Protein AF-A0A1V5T621-F1 (afdb_monomer)

Nearest PDB structures (foldseek):
  7s7g-assembly1_A  TM=3.431E-01  e=4.012E+00  Homo sapiens
  8zrk-assembly1_R  TM=3.816E-01  e=8.036E+00  Homo sapiens
  3b96-assembly1_A-2  TM=3.394E-01  e=5.142E+00  Homo sapiens
  2uxw-assembly1_A-2  TM=3.392E-01  e=5.678E+00  Homo sapiens

Sequence (135 aa):
MDLSFFSQLAFYGGVCLGLVGSALGLSIAFQAAIGIGEKKFFSVVPLVVLPSTQGIYSLLGGILKKDAFASNPSIGALLLWVGIVCFVSAIYQGKVCVAGVRAMGEGRNTLGNAIVAAVMPETYAVFAFVCLFLL

pLDDT: mean 95.11, std 5.21, range [61.22, 98.75]

Secondary structure (DSSP, 8-state):
--HHHHHHHHHHHHHHHHHHHHHHHHHHHHHHHHHT-HHHHHHHHHHHTGGGHHHHHHHHHHHHHHHHHHH-THHHHHHHHHHHHHHHHHHHHHHHHHHHHHHHHTT---HHHHHHHHHHHHHHHHHHHHHGGG-

Structure (mmCIF, N/CA/C/O backbone):
data_AF-A0A1V5T621-F1
#
_entry.id   AF-A0A1V5T621-F1
#
loop_
_atom_site.group_PDB
_atom_site.id
_atom_site.type_symbol
_atom_site.label_atom_id
_atom_site.label_alt_id
_atom_site.label_comp_id
_atom_site.label_asym_id
_atom_site.label_entity_id
_atom_site.label_seq_id
_atom_site.pdbx_PDB_ins_code
_atom_site.Cartn_x
_atom_site.Cartn_y
_atom_site.Cartn_z
_atom_site.occupancy
_atom_site.B_iso_or_equiv
_atom_site.auth_seq_id
_atom_site.auth_comp_id
_atom_site.auth_asym_id
_atom_site.auth_atom_id
_atom_site.pdbx_PDB_model_num
ATOM 1 N N . MET A 1 1 ? 4.264 5.457 -33.086 1.00 61.22 1 MET A N 1
ATOM 2 C CA . MET A 1 1 ? 4.317 5.637 -31.621 1.00 61.22 1 MET A CA 1
ATOM 3 C C . MET A 1 1 ? 5.476 4.787 -31.144 1.00 61.22 1 MET A C 1
ATOM 5 O O . MET A 1 1 ? 5.457 3.589 -31.404 1.00 61.22 1 MET A O 1
ATOM 9 N N . ASP A 1 2 ? 6.513 5.407 -30.592 1.00 76.06 2 ASP A N 1
ATOM 10 C CA . ASP A 1 2 ? 7.799 4.740 -30.369 1.00 76.06 2 ASP A CA 1
ATOM 11 C C . ASP A 1 2 ? 7.767 3.854 -29.123 1.00 76.06 2 ASP A C 1
ATOM 13 O O . ASP A 1 2 ? 7.149 4.197 -28.115 1.00 76.06 2 ASP A O 1
ATOM 17 N N . LEU A 1 3 ? 8.471 2.722 -29.165 1.00 76.38 3 LEU A N 1
ATOM 18 C CA . LEU A 1 3 ? 8.552 1.763 -28.054 1.00 76.38 3 LEU A CA 1
ATOM 19 C C . LEU A 1 3 ? 9.067 2.409 -26.748 1.00 76.38 3 LEU A C 1
ATOM 21 O O . LEU A 1 3 ? 8.681 2.002 -25.655 1.00 76.38 3 LEU A O 1
ATOM 25 N N . SER A 1 4 ? 9.878 3.464 -26.875 1.00 84.12 4 SER A N 1
ATOM 26 C CA . SER A 1 4 ? 10.383 4.291 -25.770 1.00 84.12 4 SER A CA 1
ATOM 27 C C . SER A 1 4 ? 9.273 5.031 -25.008 1.00 84.12 4 SER A C 1
ATOM 29 O O . SER A 1 4 ? 9.314 5.148 -23.786 1.00 84.12 4 SER A O 1
ATOM 31 N N . PHE A 1 5 ? 8.227 5.486 -25.703 1.00 89.81 5 PHE A N 1
ATOM 32 C CA . PHE A 1 5 ? 7.098 6.150 -25.049 1.00 89.81 5 PHE A CA 1
ATOM 33 C C . PHE A 1 5 ? 6.315 5.170 -24.162 1.00 89.81 5 PHE A C 1
ATOM 35 O O . PHE A 1 5 ? 5.981 5.485 -23.021 1.00 89.81 5 PHE A O 1
ATOM 42 N N . PHE A 1 6 ? 6.070 3.951 -24.656 1.00 91.62 6 PHE A N 1
ATOM 43 C CA . PHE A 1 6 ? 5.359 2.922 -23.894 1.00 91.62 6 PHE A CA 1
ATOM 44 C C . PHE A 1 6 ? 6.133 2.464 -22.655 1.00 91.62 6 PHE A C 1
ATOM 46 O O . PHE A 1 6 ? 5.523 2.243 -21.609 1.00 91.62 6 PHE A O 1
ATOM 53 N N . SER A 1 7 ? 7.462 2.348 -22.739 1.00 92.94 7 SER A N 1
ATOM 54 C CA . SER A 1 7 ? 8.280 1.962 -21.585 1.00 92.94 7 SER A CA 1
ATOM 55 C C . SER A 1 7 ? 8.293 3.046 -20.503 1.00 92.94 7 SER A C 1
ATOM 57 O O . SER A 1 7 ? 8.181 2.721 -19.321 1.00 92.94 7 SER A O 1
ATOM 59 N N . GLN A 1 8 ? 8.348 4.327 -20.887 1.00 94.69 8 GLN A N 1
ATOM 60 C CA . GLN A 1 8 ? 8.232 5.450 -19.949 1.00 94.69 8 GLN A CA 1
ATOM 61 C C . GLN A 1 8 ? 6.854 5.480 -19.284 1.00 94.69 8 GLN A C 1
ATOM 63 O O . GLN A 1 8 ? 6.761 5.607 -18.062 1.00 94.69 8 GLN A O 1
ATOM 68 N N . LEU A 1 9 ? 5.785 5.306 -20.066 1.00 95.88 9 LEU A N 1
ATOM 69 C CA . LEU A 1 9 ? 4.427 5.240 -19.532 1.00 95.88 9 LEU A CA 1
ATOM 70 C C . LEU A 1 9 ? 4.269 4.083 -18.538 1.00 95.88 9 LEU A C 1
ATOM 72 O O . LEU A 1 9 ? 3.668 4.271 -17.485 1.00 95.88 9 LEU A O 1
ATOM 76 N N . ALA A 1 10 ? 4.833 2.911 -18.839 1.00 96.88 10 ALA A N 1
ATOM 77 C CA . ALA A 1 10 ? 4.812 1.767 -17.933 1.00 96.88 10 ALA A CA 1
ATOM 78 C C . ALA A 1 10 ? 5.583 2.057 -16.633 1.00 96.88 10 ALA A C 1
ATOM 80 O O . ALA A 1 10 ? 5.072 1.799 -15.544 1.00 96.88 10 ALA A O 1
ATOM 81 N N . PHE A 1 11 ? 6.766 2.667 -16.740 1.00 97.25 11 PHE A N 1
ATOM 82 C CA . PHE A 1 11 ? 7.594 3.023 -15.590 1.00 97.25 11 PHE A CA 1
ATOM 83 C C . PHE A 1 11 ? 6.870 3.989 -14.640 1.00 97.25 11 PHE A C 1
ATOM 85 O O . PHE A 1 11 ? 6.653 3.678 -13.467 1.00 97.25 11 PHE A O 1
ATOM 92 N N . TYR A 1 12 ? 6.431 5.144 -15.147 1.00 97.50 12 TYR A N 1
ATOM 93 C CA . TYR A 1 12 ? 5.719 6.128 -14.327 1.00 97.50 12 TYR A CA 1
ATOM 94 C C . TYR A 1 12 ? 4.336 5.628 -13.901 1.00 97.50 12 TYR A C 1
ATOM 96 O O . TYR A 1 12 ? 3.908 5.887 -12.778 1.00 97.50 12 TYR A O 1
ATOM 104 N N . GLY A 1 13 ? 3.662 4.857 -14.756 1.00 98.00 13 GLY A N 1
ATOM 105 C CA . GLY A 1 13 ? 2.397 4.201 -14.441 1.00 98.00 13 GLY A CA 1
ATOM 106 C C . GLY A 1 13 ? 2.517 3.263 -13.241 1.00 98.00 13 GLY A C 1
ATOM 107 O O . GLY A 1 13 ? 1.674 3.313 -12.350 1.00 98.00 13 GLY A O 1
ATOM 108 N N . GLY A 1 14 ? 3.594 2.478 -13.159 1.00 97.94 14 GLY A N 1
ATOM 109 C CA . GLY A 1 14 ? 3.881 1.619 -12.009 1.00 97.94 14 GLY A CA 1
ATOM 110 C C . GLY A 1 14 ? 4.044 2.391 -10.701 1.00 97.94 14 GLY A C 1
ATOM 111 O O . GLY A 1 14 ? 3.429 2.040 -9.691 1.00 97.94 14 GLY A O 1
ATOM 112 N N . VAL A 1 15 ? 4.801 3.493 -10.730 1.00 98.31 15 VAL A N 1
ATOM 113 C CA . VAL A 1 15 ? 4.943 4.388 -9.568 1.00 98.31 15 VAL A CA 1
ATOM 114 C C . VAL A 1 15 ? 3.578 4.919 -9.130 1.00 98.31 15 VAL A C 1
ATOM 116 O O . VAL A 1 15 ? 3.198 4.756 -7.966 1.00 98.31 15 VAL A O 1
ATOM 119 N N . CYS A 1 16 ? 2.824 5.497 -10.070 1.00 98.50 16 CYS A N 1
ATOM 120 C CA . CYS A 1 16 ? 1.510 6.080 -9.818 1.00 98.50 16 CYS A CA 1
ATOM 121 C C . CYS A 1 16 ? 0.516 5.057 -9.260 1.00 98.50 16 CYS A C 1
ATOM 123 O O . CYS A 1 16 ? -0.210 5.375 -8.324 1.00 98.50 16 CYS A O 1
ATOM 125 N N . LEU A 1 17 ? 0.493 3.827 -9.779 1.00 98.38 17 LEU A N 1
ATOM 126 C CA . LEU A 1 17 ? -0.428 2.793 -9.304 1.00 98.38 17 LEU A CA 1
ATOM 127 C C . LEU A 1 17 ? -0.205 2.443 -7.830 1.00 98.38 17 LEU A C 1
ATOM 129 O O . LEU A 1 17 ? -1.182 2.353 -7.087 1.00 98.38 17 LEU A O 1
ATOM 133 N N . GLY A 1 18 ? 1.046 2.316 -7.379 1.00 98.19 18 GLY A N 1
ATOM 134 C CA . GLY A 1 18 ? 1.312 2.084 -5.955 1.00 98.19 18 GLY A CA 1
ATOM 135 C C . GLY A 1 18 ? 0.878 3.262 -5.076 1.00 98.19 18 GLY A C 1
ATOM 136 O O . GLY A 1 18 ? 0.264 3.049 -4.030 1.00 98.19 18 GLY A O 1
ATOM 137 N N . LEU A 1 19 ? 1.091 4.505 -5.530 1.00 98.50 19 LEU A N 1
ATOM 138 C CA . LEU A 1 19 ? 0.630 5.711 -4.824 1.00 98.50 19 LEU A CA 1
ATOM 139 C C . LEU A 1 19 ? -0.901 5.761 -4.710 1.00 98.50 19 LEU A C 1
ATOM 141 O O . LEU A 1 19 ? -1.434 6.030 -3.632 1.00 98.50 19 LEU A O 1
ATOM 145 N N . VAL A 1 20 ? -1.614 5.460 -5.800 1.00 98.75 20 VAL A N 1
ATOM 146 C CA . VAL A 1 20 ? -3.083 5.369 -5.795 1.00 98.75 20 VAL A CA 1
ATOM 147 C C . VAL A 1 20 ? -3.541 4.249 -4.860 1.00 98.75 20 VAL A C 1
ATOM 149 O O . VAL A 1 20 ? -4.486 4.442 -4.095 1.00 98.75 20 VAL A O 1
ATOM 152 N N . GLY A 1 21 ? -2.851 3.107 -4.873 1.00 98.50 21 GLY A N 1
ATOM 153 C CA . GLY A 1 21 ? -3.082 1.999 -3.950 1.00 98.50 21 GLY A CA 1
ATOM 154 C C . GLY A 1 21 ? -3.098 2.455 -2.502 1.00 98.50 21 GLY A C 1
ATOM 155 O O . GLY A 1 21 ? -4.094 2.266 -1.800 1.00 98.50 21 GLY A O 1
ATOM 156 N N . SER A 1 22 ? -2.019 3.115 -2.080 1.00 98.56 22 SER A N 1
ATOM 157 C CA . SER A 1 22 ? -1.907 3.633 -0.720 1.00 98.56 22 SER A CA 1
ATOM 158 C C . SER A 1 22 ? -2.967 4.674 -0.393 1.00 98.56 22 SER A C 1
ATOM 160 O O . SER A 1 22 ? -3.582 4.593 0.668 1.00 98.56 22 SER A O 1
ATOM 162 N N . ALA A 1 23 ? -3.253 5.609 -1.303 1.00 98.69 23 ALA A N 1
ATOM 163 C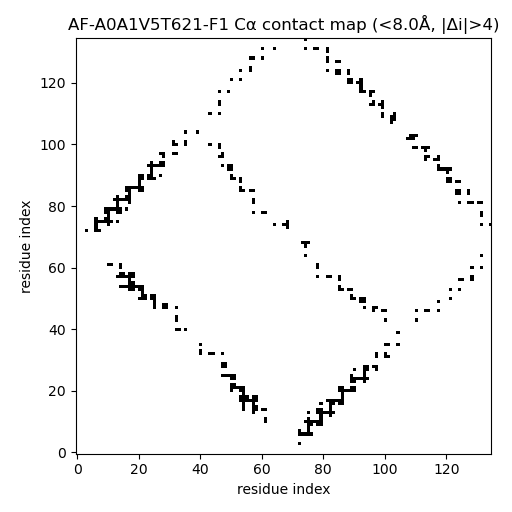 CA . ALA A 1 23 ? -4.303 6.604 -1.092 1.00 98.69 23 ALA A CA 1
ATOM 164 C C . ALA A 1 23 ? -5.675 5.949 -0.846 1.00 98.69 23 ALA A C 1
ATOM 166 O O . ALA A 1 23 ? -6.392 6.342 0.078 1.00 98.69 23 ALA A O 1
ATOM 167 N N . LEU A 1 24 ? -6.026 4.917 -1.618 1.00 98.62 24 LEU A N 1
ATOM 168 C CA . LEU A 1 24 ? -7.278 4.178 -1.449 1.00 98.62 24 LEU A CA 1
ATOM 169 C C . LEU A 1 24 ? -7.286 3.344 -0.164 1.00 98.62 24 LEU A C 1
ATOM 171 O O . LEU A 1 24 ? -8.254 3.407 0.594 1.00 98.62 24 LEU A O 1
ATOM 175 N N . GLY A 1 25 ? -6.216 2.593 0.104 1.00 98.50 25 GLY A N 1
ATOM 176 C CA . GLY A 1 25 ? -6.083 1.769 1.307 1.00 98.50 25 GLY A CA 1
ATOM 177 C C . GLY A 1 25 ? -6.180 2.594 2.592 1.00 98.50 25 GLY A C 1
ATOM 178 O O . GLY A 1 25 ? -6.958 2.251 3.487 1.00 98.50 25 GLY A O 1
ATOM 179 N N . LEU A 1 26 ? -5.467 3.724 2.641 1.00 98.38 26 LEU A N 1
ATOM 180 C CA . LEU A 1 26 ? -5.533 4.690 3.739 1.00 98.38 26 LEU A CA 1
ATOM 181 C C . LEU A 1 26 ? -6.939 5.265 3.869 1.00 98.38 26 LEU A C 1
ATOM 183 O O . LEU A 1 26 ? -7.495 5.264 4.963 1.00 98.38 26 LEU A O 1
ATOM 187 N N . SER A 1 27 ? -7.548 5.697 2.762 1.00 98.44 27 SER A N 1
ATOM 188 C CA . SER A 1 27 ? -8.904 6.254 2.786 1.00 98.44 27 SER A CA 1
ATOM 189 C C . SER A 1 27 ? -9.912 5.261 3.365 1.00 98.44 27 SER A C 1
ATOM 191 O O . SER A 1 27 ? -10.741 5.643 4.188 1.00 98.44 27 SER A O 1
ATOM 193 N N . ILE A 1 28 ? -9.842 3.986 2.974 1.00 98.50 28 ILE A N 1
ATOM 194 C CA . ILE A 1 28 ? -10.713 2.919 3.492 1.00 98.50 28 ILE A CA 1
ATOM 195 C C . ILE A 1 28 ? -10.501 2.730 5.001 1.00 98.50 28 ILE A C 1
ATOM 197 O O . ILE A 1 28 ? -11.469 2.680 5.762 1.00 98.50 28 ILE A O 1
ATOM 201 N N . ALA A 1 29 ? -9.247 2.647 5.446 1.00 98.12 29 ALA A N 1
ATOM 202 C CA . ALA A 1 29 ? -8.919 2.395 6.845 1.00 98.12 29 ALA A CA 1
ATOM 203 C C . ALA A 1 29 ? -9.276 3.587 7.756 1.00 98.12 29 ALA A C 1
ATOM 205 O O . ALA A 1 29 ? -9.904 3.404 8.803 1.00 98.12 29 ALA A O 1
ATOM 206 N N . PHE A 1 30 ? -8.951 4.814 7.341 1.00 98.12 30 PHE A N 1
ATOM 207 C CA . PHE A 1 30 ? -9.233 6.028 8.112 1.00 98.12 30 PHE A CA 1
ATOM 208 C C . PHE A 1 30 ? -10.724 6.362 8.189 1.00 98.12 30 PHE A C 1
ATOM 210 O O . PHE A 1 30 ? -11.162 6.873 9.217 1.00 98.12 30 PHE A O 1
ATOM 217 N N . GLN A 1 31 ? -11.530 6.008 7.182 1.00 98.06 31 GLN A N 1
ATOM 218 C CA . GLN A 1 31 ? -12.993 6.103 7.291 1.00 98.06 31 GLN A CA 1
ATOM 219 C C . GLN A 1 31 ? -13.524 5.300 8.490 1.00 98.06 31 GLN A C 1
ATOM 221 O O . GLN A 1 31 ? -14.368 5.791 9.239 1.00 98.06 31 GLN A O 1
ATOM 226 N N . ALA A 1 32 ? -12.991 4.096 8.731 1.00 96.94 32 ALA A N 1
ATOM 227 C CA . ALA A 1 32 ? -13.351 3.323 9.918 1.00 96.94 32 ALA A CA 1
ATOM 228 C C . ALA A 1 32 ? -12.780 3.930 11.208 1.00 96.94 32 ALA A C 1
ATOM 230 O O . ALA A 1 32 ? -13.476 3.938 12.224 1.00 96.94 32 ALA A O 1
ATOM 231 N N . ALA A 1 33 ? -11.549 4.456 11.180 1.00 96.69 33 ALA A N 1
ATOM 232 C CA . ALA A 1 33 ? -10.944 5.109 12.343 1.00 96.69 33 ALA A CA 1
ATOM 233 C C . ALA A 1 33 ? -11.736 6.336 12.804 1.00 96.69 33 ALA A C 1
ATOM 235 O O . ALA A 1 33 ? -11.925 6.516 13.999 1.00 96.69 33 ALA A O 1
ATOM 236 N N . ILE A 1 34 ? -12.242 7.158 11.883 1.00 96.75 34 ILE A N 1
ATOM 237 C CA . ILE A 1 34 ? -13.113 8.290 12.230 1.00 96.75 34 ILE A CA 1
ATOM 238 C C . ILE A 1 34 ? -14.423 7.774 12.848 1.00 96.75 34 ILE A C 1
ATOM 240 O O . ILE A 1 34 ? -14.893 8.308 13.852 1.00 96.75 34 ILE A O 1
ATOM 244 N N . GLY A 1 35 ? -14.974 6.681 12.308 1.00 94.88 35 GLY A N 1
ATOM 245 C CA . GLY A 1 35 ? -16.221 6.076 12.784 1.00 94.88 35 GLY A CA 1
ATOM 246 C C . GLY A 1 35 ? -16.176 5.482 14.199 1.00 94.88 35 GLY A C 1
ATOM 247 O O . GLY A 1 35 ? -17.233 5.299 14.798 1.00 94.88 35 GLY A O 1
ATOM 248 N N . ILE A 1 36 ? -14.995 5.195 14.764 1.00 94.38 36 ILE A N 1
ATOM 249 C CA . ILE A 1 36 ? -14.871 4.646 16.131 1.00 94.38 36 ILE A CA 1
ATOM 250 C C . ILE A 1 36 ? -15.026 5.715 17.234 1.00 94.38 36 ILE A C 1
ATOM 252 O O . ILE A 1 36 ? -15.202 5.374 18.406 1.00 94.38 36 ILE A O 1
ATOM 256 N N . GLY A 1 37 ? -14.965 7.001 16.867 1.00 91.88 37 GLY A N 1
ATOM 257 C CA . GLY A 1 37 ? -15.054 8.144 17.777 1.00 91.88 37 GLY A CA 1
ATOM 258 C C . GLY A 1 37 ? -13.710 8.606 18.361 1.00 91.88 37 GLY A C 1
ATOM 259 O O . GLY A 1 37 ? -12.754 7.840 18.499 1.00 91.88 37 GLY A O 1
ATOM 260 N N . GLU A 1 38 ? -13.650 9.882 18.754 1.00 90.19 38 GLU A N 1
ATOM 261 C CA . GLU A 1 38 ? -12.412 10.596 19.123 1.00 90.19 38 GLU A CA 1
ATOM 262 C C . GLU A 1 38 ? -11.604 9.916 20.236 1.00 90.19 38 GLU A C 1
ATOM 264 O O . GLU A 1 38 ? -10.381 9.824 20.155 1.00 90.19 38 GLU A O 1
ATOM 269 N N . LYS A 1 39 ? -12.281 9.361 21.250 1.00 91.25 39 LYS A N 1
ATOM 270 C CA . LYS A 1 39 ? -11.625 8.717 22.402 1.00 91.25 39 LYS A CA 1
ATOM 271 C C . LYS A 1 39 ? -10.768 7.512 22.011 1.00 91.25 39 LYS A C 1
ATOM 273 O O . LYS A 1 39 ? -9.794 7.212 22.693 1.00 91.25 39 LYS A O 1
ATOM 278 N N . LYS A 1 40 ? -11.153 6.802 20.947 1.00 91.62 40 LYS A N 1
ATOM 279 C CA . LYS A 1 40 ? -10.466 5.595 20.469 1.00 91.62 40 LYS A CA 1
ATOM 280 C C . LYS A 1 40 ? -9.689 5.833 19.174 1.00 91.62 40 LYS A C 1
ATOM 282 O O . LYS A 1 40 ? -8.916 4.957 18.794 1.00 91.62 40 LYS A O 1
ATOM 287 N N . PHE A 1 41 ? -9.818 6.998 18.534 1.00 94.56 41 PHE A N 1
ATOM 288 C CA . PHE A 1 41 ? -9.158 7.304 17.263 1.00 94.56 41 PHE A CA 1
ATOM 289 C C . PHE A 1 41 ? -7.651 7.017 17.313 1.00 94.56 41 PHE A C 1
ATOM 291 O O . PHE A 1 41 ? -7.146 6.186 16.562 1.00 94.56 41 PHE A O 1
ATOM 298 N N . PHE A 1 42 ? -6.939 7.612 18.273 1.00 95.25 42 PHE A N 1
ATOM 299 C CA . PHE A 1 42 ? -5.488 7.439 18.390 1.00 95.25 42 PHE A CA 1
ATOM 300 C C . PHE A 1 42 ? -5.060 6.003 18.720 1.00 95.25 42 PHE A C 1
ATOM 302 O O . PHE A 1 42 ? -3.974 5.593 18.324 1.00 95.25 42 PHE A O 1
ATOM 309 N N . SER A 1 43 ? -5.921 5.208 19.368 1.00 94.06 43 SER A N 1
ATOM 310 C CA . SER A 1 43 ? -5.625 3.794 19.644 1.00 94.06 43 SER A CA 1
ATOM 311 C C . SER A 1 43 ? -5.613 2.914 18.391 1.00 94.06 43 SER A C 1
ATOM 313 O O . SER A 1 43 ? -4.982 1.860 18.402 1.00 94.06 43 SER A O 1
ATOM 315 N N . VAL A 1 44 ? -6.269 3.343 17.304 1.00 96.44 44 VAL A N 1
ATOM 316 C CA . VAL A 1 44 ? -6.341 2.574 16.052 1.00 96.44 44 VAL A CA 1
ATOM 317 C C . VAL A 1 44 ? -5.432 3.111 14.945 1.00 96.44 44 VAL A C 1
ATOM 319 O O . VAL A 1 44 ? -5.226 2.417 13.951 1.00 96.44 44 VAL A O 1
ATOM 322 N N . VAL A 1 45 ? -4.840 4.301 15.119 1.00 96.44 45 VAL A N 1
ATOM 323 C CA . VAL A 1 45 ? -3.896 4.916 14.162 1.00 96.44 45 VAL A CA 1
ATOM 324 C C . VAL A 1 45 ? -2.772 3.964 13.726 1.00 96.44 45 VAL A C 1
ATOM 326 O O . VAL A 1 45 ? -2.553 3.862 12.517 1.00 96.44 45 VAL A O 1
ATOM 329 N N . PRO A 1 46 ? -2.106 3.209 14.629 1.00 96.50 46 PRO A N 1
ATOM 330 C CA . PRO A 1 46 ? -1.041 2.288 14.224 1.00 96.50 46 PRO A CA 1
ATOM 331 C C . PRO A 1 46 ? -1.495 1.203 13.242 1.00 96.50 46 PRO A C 1
ATOM 333 O O . PRO A 1 46 ? -0.695 0.724 12.448 1.00 96.50 46 PRO A O 1
ATOM 336 N N . LEU A 1 47 ? -2.774 0.818 13.282 1.00 97.25 47 LEU A N 1
ATOM 337 C CA . LEU A 1 47 ? -3.353 -0.148 12.353 1.00 97.25 47 LEU A CA 1
ATOM 338 C C . LEU A 1 47 ? -3.714 0.516 11.020 1.00 97.25 47 LEU A C 1
ATOM 340 O O . LEU A 1 47 ? -3.397 -0.012 9.961 1.00 97.25 47 LEU A O 1
ATOM 344 N N . VAL A 1 48 ? -4.382 1.672 11.052 1.00 97.56 48 VAL A N 1
ATOM 345 C CA . VAL A 1 48 ? -4.959 2.272 9.835 1.00 97.56 48 VAL A CA 1
ATOM 346 C C . VAL A 1 48 ? -3.953 3.010 8.954 1.00 97.56 48 VAL A C 1
ATOM 348 O O . VAL A 1 48 ? -4.268 3.300 7.803 1.00 97.56 48 VAL A O 1
ATOM 351 N N . VAL A 1 49 ? -2.744 3.279 9.457 1.00 97.81 49 VAL A N 1
ATOM 352 C CA . VAL A 1 49 ? -1.647 3.878 8.679 1.00 97.81 49 VAL A CA 1
ATOM 353 C C . VAL A 1 49 ? -0.863 2.854 7.846 1.00 97.81 49 VAL A C 1
ATOM 355 O O . VAL A 1 49 ? -0.116 3.242 6.947 1.00 97.81 49 VAL A O 1
ATOM 358 N N . LEU A 1 50 ? -1.035 1.553 8.109 1.00 97.31 50 LEU A N 1
ATOM 359 C CA . LEU A 1 50 ? -0.279 0.485 7.442 1.00 97.31 50 LEU A CA 1
ATOM 360 C C . LEU A 1 50 ? -0.357 0.514 5.904 1.00 97.31 50 LEU A C 1
ATOM 362 O O . LEU A 1 50 ? 0.694 0.350 5.293 1.00 97.31 50 LEU A O 1
ATOM 366 N N . PRO A 1 51 ? -1.499 0.836 5.256 1.00 97.69 51 PRO A N 1
ATOM 367 C CA . PRO A 1 51 ? -1.580 0.917 3.792 1.00 97.69 51 PRO A CA 1
ATOM 368 C C . PRO A 1 51 ? -0.757 2.038 3.133 1.00 97.69 51 PRO A C 1
ATOM 370 O O . PRO A 1 51 ? -0.932 2.308 1.950 1.00 97.69 51 PRO A O 1
ATOM 373 N N . SER A 1 52 ? 0.103 2.749 3.866 1.00 96.69 52 SER A N 1
ATOM 374 C CA . SER A 1 52 ? 0.964 3.809 3.323 1.00 96.69 52 SER A CA 1
ATOM 375 C C . SER A 1 52 ? 2.223 3.288 2.620 1.00 96.69 52 SER A C 1
ATOM 377 O O . SER A 1 52 ? 2.830 4.018 1.834 1.00 96.69 52 SER A O 1
ATOM 379 N N . THR A 1 53 ? 2.628 2.044 2.867 1.00 9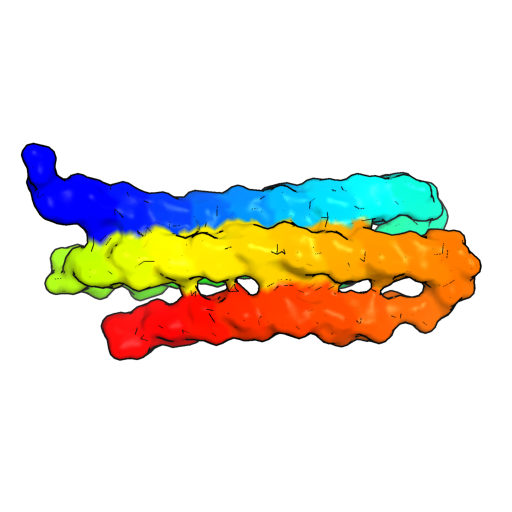7.31 53 THR A N 1
ATOM 380 C CA . THR A 1 53 ? 3.920 1.512 2.412 1.00 97.31 53 THR A CA 1
ATOM 381 C C . THR A 1 53 ? 3.940 1.146 0.931 1.00 97.31 53 THR A C 1
ATOM 383 O O . THR A 1 53 ? 4.983 1.273 0.297 1.00 97.31 53 THR A O 1
ATOM 386 N N . GLN A 1 54 ? 2.810 0.769 0.329 1.00 98.12 54 GLN A N 1
ATOM 387 C CA . GLN A 1 54 ? 2.744 0.363 -1.082 1.00 98.12 54 GLN A CA 1
ATOM 388 C C . GLN A 1 54 ? 3.137 1.488 -2.044 1.00 98.12 54 GLN A C 1
ATOM 390 O O . GLN A 1 54 ? 3.849 1.254 -3.022 1.00 98.12 54 GLN A O 1
ATOM 395 N N . GLY A 1 55 ? 2.736 2.720 -1.736 1.00 97.56 55 GLY A N 1
ATOM 396 C CA . GLY A 1 55 ? 3.175 3.913 -2.448 1.00 97.56 55 GLY A CA 1
ATOM 397 C C . GLY A 1 55 ? 4.659 4.200 -2.244 1.00 97.56 55 GLY A C 1
ATOM 398 O O . GLY A 1 55 ? 5.330 4.635 -3.177 1.00 97.56 55 GLY A O 1
ATOM 399 N N . ILE A 1 56 ? 5.200 3.905 -1.058 1.00 97.94 56 ILE A N 1
ATOM 400 C CA . ILE A 1 56 ? 6.638 4.027 -0.792 1.00 97.94 56 ILE A CA 1
ATOM 401 C C . ILE A 1 56 ? 7.410 2.988 -1.607 1.00 97.94 56 ILE A C 1
ATOM 403 O O . ILE A 1 56 ? 8.407 3.342 -2.228 1.00 97.94 56 ILE A O 1
ATOM 407 N N . TYR A 1 57 ? 6.950 1.738 -1.668 1.00 97.75 57 TYR A N 1
ATOM 408 C CA . TYR A 1 57 ? 7.599 0.684 -2.446 1.00 97.75 57 TYR A CA 1
ATOM 409 C C . TYR A 1 57 ? 7.628 0.997 -3.941 1.00 97.75 57 TYR A C 1
ATOM 411 O O . TYR A 1 57 ? 8.685 0.876 -4.561 1.00 97.75 57 TYR A O 1
ATOM 419 N N . SER A 1 58 ? 6.513 1.448 -4.525 1.00 97.56 58 SER A N 1
ATOM 420 C CA . SER A 1 58 ? 6.484 1.798 -5.950 1.00 97.56 58 SER A CA 1
ATOM 421 C C . SER A 1 58 ? 7.347 3.026 -6.258 1.00 97.56 58 SER A C 1
ATOM 423 O O . SER A 1 58 ? 8.096 3.016 -7.237 1.00 97.56 58 SER A O 1
ATOM 425 N N . LEU A 1 59 ? 7.304 4.059 -5.409 1.00 98.19 59 LEU A N 1
ATOM 426 C CA . LEU A 1 59 ? 8.111 5.269 -5.565 1.00 98.19 59 LEU A CA 1
ATOM 427 C C . LEU A 1 59 ? 9.604 4.984 -5.405 1.00 98.19 59 LEU A C 1
ATOM 429 O O . LEU A 1 59 ? 10.399 5.363 -6.265 1.00 98.19 59 LEU A O 1
ATOM 433 N N . LEU A 1 60 ? 9.984 4.297 -4.328 1.00 97.50 60 LEU A N 1
ATOM 434 C CA . LEU A 1 60 ? 11.368 3.924 -4.063 1.00 97.50 60 LEU A CA 1
ATOM 435 C C . LEU A 1 60 ? 11.894 3.001 -5.163 1.00 97.50 60 LEU A C 1
ATOM 437 O O . LEU A 1 60 ? 13.012 3.193 -5.632 1.00 97.50 60 LEU A O 1
ATOM 441 N N . GLY A 1 61 ? 11.075 2.056 -5.627 1.00 96.62 61 GLY A N 1
ATOM 442 C CA . GLY A 1 61 ? 11.397 1.191 -6.757 1.00 96.62 61 GLY A CA 1
ATOM 443 C C . GLY A 1 61 ? 11.715 1.985 -8.022 1.00 96.62 61 GLY A C 1
ATOM 444 O O . GLY A 1 61 ? 12.743 1.747 -8.654 1.00 96.62 61 GLY A O 1
ATOM 445 N N . GLY A 1 62 ? 10.890 2.985 -8.345 1.00 96.75 62 GLY A N 1
ATOM 446 C CA . GLY A 1 62 ? 11.147 3.905 -9.452 1.00 96.75 62 GLY A CA 1
ATOM 447 C C .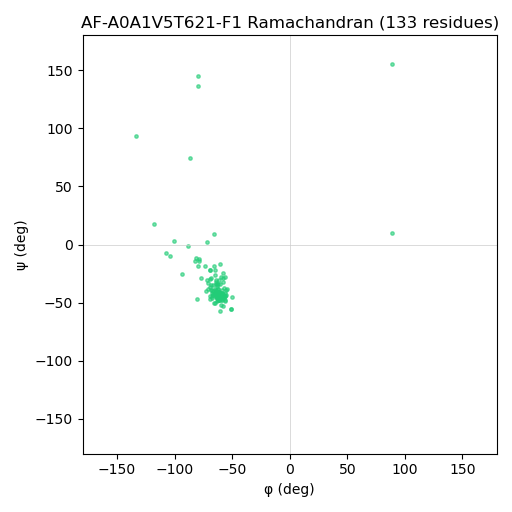 GLY A 1 62 ? 12.429 4.720 -9.269 1.00 96.75 62 GLY A C 1
ATOM 448 O O . GLY A 1 62 ? 13.236 4.811 -10.188 1.00 96.75 62 GLY A O 1
ATOM 449 N N . ILE A 1 63 ? 12.677 5.276 -8.082 1.00 97.06 63 ILE A N 1
ATOM 450 C CA . ILE A 1 63 ? 13.904 6.047 -7.819 1.00 97.06 63 ILE A CA 1
ATOM 451 C C . ILE A 1 63 ? 15.149 5.166 -7.992 1.00 97.06 63 ILE A C 1
ATOM 453 O O . ILE A 1 63 ? 16.073 5.552 -8.704 1.00 97.06 63 ILE A O 1
ATOM 457 N N . LEU A 1 64 ? 15.154 3.970 -7.398 1.00 96.62 64 LEU A N 1
ATOM 458 C CA . LEU A 1 64 ? 16.300 3.056 -7.427 1.00 96.62 64 LEU A CA 1
ATOM 459 C C . LEU A 1 64 ? 16.568 2.468 -8.816 1.00 96.62 64 LEU A C 1
ATOM 461 O O . LEU A 1 64 ? 17.709 2.136 -9.131 1.00 96.62 64 LEU A O 1
ATOM 465 N N . LYS A 1 65 ? 15.534 2.321 -9.650 1.00 95.75 65 LYS A N 1
ATOM 466 C CA . LYS A 1 65 ? 15.654 1.726 -10.988 1.00 95.75 65 LYS A CA 1
ATOM 467 C C . LYS A 1 65 ? 15.712 2.746 -12.120 1.00 95.75 65 LYS A C 1
ATOM 469 O O . LYS A 1 65 ? 15.809 2.343 -13.275 1.00 95.75 65 LYS A O 1
ATOM 474 N N . LYS A 1 66 ? 15.707 4.047 -11.815 1.00 94.19 66 LYS A N 1
ATOM 475 C CA . LYS A 1 66 ? 15.747 5.123 -12.815 1.00 94.19 66 LYS A CA 1
ATOM 476 C C . LYS A 1 66 ? 16.957 5.024 -13.749 1.00 94.19 66 LYS A C 1
ATOM 478 O O . LYS A 1 66 ? 16.784 5.104 -14.961 1.00 94.19 66 LYS A O 1
ATOM 483 N N . ASP A 1 67 ? 18.154 4.827 -13.204 1.00 93.50 67 ASP A N 1
ATOM 484 C CA . ASP A 1 67 ? 19.376 4.776 -14.018 1.00 93.50 67 ASP A CA 1
ATOM 485 C C . ASP A 1 67 ? 19.455 3.474 -14.825 1.00 93.50 67 ASP A C 1
ATOM 487 O O . ASP A 1 67 ? 19.777 3.488 -16.011 1.00 93.50 67 ASP A O 1
ATOM 491 N N . ALA A 1 68 ? 19.065 2.350 -14.215 1.00 92.94 68 ALA A N 1
ATOM 492 C CA . ALA A 1 68 ? 18.989 1.055 -14.890 1.00 92.94 68 ALA A CA 1
ATOM 493 C C . ALA A 1 68 ? 17.946 1.045 -16.023 1.00 92.94 68 ALA A C 1
ATOM 495 O O . ALA A 1 68 ? 18.129 0.381 -17.040 1.00 92.94 68 ALA A O 1
ATOM 496 N N . PHE A 1 69 ? 16.857 1.803 -15.880 1.00 93.81 69 PHE A N 1
ATOM 497 C CA . PHE A 1 69 ? 15.826 1.928 -16.907 1.00 93.81 69 PHE A CA 1
ATOM 498 C C . PHE A 1 69 ? 16.345 2.586 -18.195 1.00 93.81 69 PHE A C 1
ATOM 500 O O . PHE A 1 69 ? 15.880 2.237 -19.280 1.00 93.81 69 PHE A O 1
ATOM 507 N N . ALA A 1 70 ? 17.335 3.483 -18.103 1.00 89.69 70 ALA A N 1
ATOM 508 C CA . ALA A 1 70 ? 17.928 4.126 -19.277 1.00 89.69 70 ALA A CA 1
ATOM 509 C C . ALA A 1 70 ? 18.650 3.123 -20.194 1.00 89.69 70 ALA A C 1
ATOM 511 O O . ALA A 1 70 ? 18.628 3.277 -21.414 1.00 89.69 70 ALA A O 1
ATOM 512 N N . SER A 1 71 ? 19.266 2.091 -19.614 1.00 91.81 71 SER A N 1
ATOM 513 C CA . SER A 1 71 ? 19.958 1.021 -20.338 1.00 91.81 71 SER A CA 1
ATOM 514 C C . SER A 1 71 ? 19.069 -0.194 -20.612 1.00 91.81 71 SER A C 1
ATOM 516 O O . SER A 1 71 ? 19.307 -0.903 -21.590 1.00 91.81 71 SER A O 1
ATOM 518 N N . ASN A 1 72 ? 18.030 -0.424 -19.804 1.00 91.94 72 ASN A N 1
ATOM 519 C CA . ASN A 1 72 ? 17.088 -1.523 -19.990 1.00 91.94 72 ASN A CA 1
ATOM 520 C C . ASN A 1 72 ? 15.613 -1.079 -19.858 1.00 91.94 72 ASN A C 1
ATOM 522 O O . ASN A 1 72 ? 15.028 -1.130 -18.769 1.00 91.94 72 ASN A O 1
ATOM 526 N N . PRO A 1 73 ? 14.954 -0.729 -20.979 1.00 91.38 73 PRO A N 1
ATOM 527 C CA . PRO A 1 73 ? 13.554 -0.306 -20.985 1.00 91.38 73 PRO A CA 1
ATOM 528 C C . PRO A 1 73 ? 12.547 -1.350 -20.469 1.00 91.38 73 PRO A C 1
ATOM 530 O O . PRO A 1 73 ? 11.421 -0.976 -20.127 1.00 91.38 73 PRO A O 1
ATOM 533 N N . SER A 1 74 ? 12.909 -2.640 -20.373 1.00 91.88 74 SER A N 1
ATOM 534 C CA . SER A 1 74 ? 12.008 -3.683 -19.847 1.00 91.88 74 SER A CA 1
ATOM 535 C C . SER A 1 74 ? 11.655 -3.473 -18.370 1.00 91.88 74 SER A C 1
ATOM 537 O O . SER A 1 74 ? 10.611 -3.936 -17.908 1.00 91.88 74 SER A O 1
ATOM 539 N N . ILE A 1 75 ? 12.485 -2.721 -17.640 1.00 94.38 75 ILE A N 1
ATOM 540 C CA . ILE A 1 75 ? 12.245 -2.328 -16.248 1.00 94.38 75 ILE A CA 1
ATOM 541 C C . ILE A 1 75 ? 10.932 -1.549 -16.106 1.00 94.38 75 ILE A C 1
ATOM 543 O O . ILE A 1 75 ? 10.251 -1.698 -15.095 1.00 94.38 75 ILE A O 1
ATOM 547 N N . GLY A 1 76 ? 10.523 -0.778 -17.122 1.00 94.94 76 GLY A N 1
ATOM 548 C CA . GLY A 1 76 ? 9.243 -0.065 -17.096 1.00 94.94 76 GLY A CA 1
ATOM 549 C C . GLY A 1 76 ? 8.047 -1.012 -16.977 1.00 94.94 76 GLY A C 1
ATOM 550 O O . GLY A 1 76 ? 7.156 -0.784 -16.162 1.00 94.94 76 GLY A O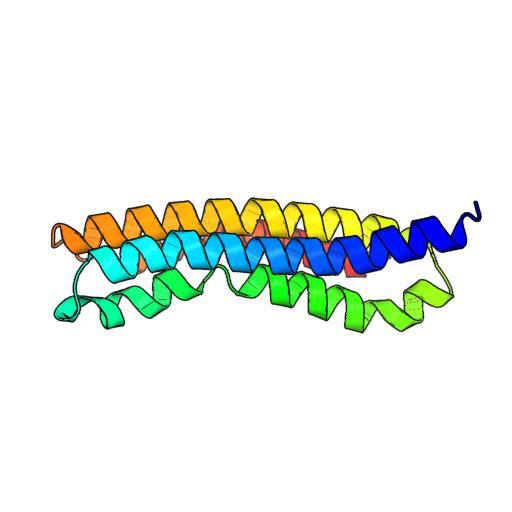 1
ATOM 551 N N . ALA A 1 77 ? 8.054 -2.118 -17.726 1.00 94.62 77 ALA A N 1
ATOM 552 C CA . ALA A 1 77 ? 7.005 -3.134 -17.646 1.00 94.62 77 ALA A CA 1
ATOM 553 C C . ALA A 1 77 ? 7.020 -3.869 -16.297 1.00 94.62 77 ALA A C 1
ATOM 555 O O . ALA A 1 77 ? 5.961 -4.129 -15.728 1.00 94.62 77 ALA A O 1
ATOM 556 N N . LEU A 1 78 ? 8.206 -4.168 -15.757 1.00 95.62 78 LEU A N 1
ATOM 557 C CA . LEU A 1 78 ? 8.328 -4.774 -14.432 1.00 95.62 78 LEU A CA 1
ATOM 558 C C . LEU A 1 78 ? 7.767 -3.848 -13.344 1.00 95.62 78 LEU A C 1
ATOM 560 O O . LEU A 1 78 ? 6.957 -4.282 -12.526 1.00 95.62 78 LEU A O 1
ATOM 564 N N . LEU A 1 79 ? 8.141 -2.567 -13.365 1.00 97.19 79 LEU A N 1
ATOM 565 C CA . LEU A 1 79 ? 7.664 -1.581 -12.397 1.00 97.19 79 LEU A CA 1
ATOM 566 C C . LEU A 1 79 ? 6.148 -1.373 -12.492 1.00 97.19 79 LEU A C 1
ATOM 568 O O . LEU A 1 79 ? 5.495 -1.206 -11.463 1.00 97.19 79 LEU A O 1
ATOM 572 N N . LEU A 1 80 ? 5.571 -1.460 -13.695 1.00 97.75 80 LEU A N 1
ATOM 573 C CA . LEU A 1 80 ? 4.121 -1.450 -13.885 1.00 97.75 80 LEU A CA 1
ATOM 574 C C . LEU A 1 80 ? 3.438 -2.598 -13.131 1.00 97.75 80 LEU A C 1
ATOM 576 O O . LEU A 1 80 ? 2.482 -2.360 -12.393 1.00 97.75 80 LEU A O 1
ATOM 580 N N . TRP A 1 81 ? 3.947 -3.826 -13.262 1.00 97.38 81 TRP A N 1
ATOM 581 C CA . TRP A 1 81 ? 3.412 -4.986 -12.541 1.00 97.38 81 TRP A CA 1
ATOM 582 C C . TRP A 1 81 ? 3.564 -4.857 -11.028 1.00 97.38 81 TRP A C 1
ATOM 584 O O . TRP A 1 81 ? 2.623 -5.160 -10.293 1.00 97.38 81 TRP A O 1
ATOM 594 N N . VAL A 1 82 ? 4.700 -4.342 -10.556 1.00 97.94 82 VAL A N 1
ATOM 595 C CA . VAL A 1 82 ? 4.899 -4.048 -9.130 1.00 97.94 82 VAL A CA 1
ATOM 596 C C . VAL A 1 82 ? 3.886 -3.018 -8.636 1.00 97.94 82 VAL A C 1
ATOM 598 O O . VAL A 1 82 ? 3.281 -3.214 -7.582 1.00 97.94 82 VAL A O 1
ATOM 601 N N . GLY A 1 83 ? 3.632 -1.973 -9.425 1.00 98.19 83 GLY A N 1
ATOM 602 C CA . GLY A 1 83 ? 2.596 -0.979 -9.159 1.00 98.19 83 GLY A CA 1
ATOM 603 C C . GLY A 1 83 ? 1.197 -1.583 -9.043 1.00 98.19 83 GLY A C 1
ATOM 604 O O . GLY A 1 83 ? 0.464 -1.237 -8.120 1.00 98.19 83 GLY A O 1
ATOM 605 N N . ILE A 1 84 ? 0.835 -2.524 -9.921 1.00 98.44 84 ILE A N 1
ATOM 606 C CA . ILE A 1 84 ? -0.450 -3.244 -9.862 1.00 98.44 84 ILE A CA 1
ATOM 607 C C . ILE A 1 84 ? -0.555 -4.073 -8.577 1.00 98.44 84 ILE A C 1
ATOM 609 O O . ILE A 1 84 ? -1.583 -4.015 -7.899 1.00 98.44 84 ILE A O 1
ATOM 613 N N . VAL A 1 85 ? 0.492 -4.819 -8.210 1.00 98.38 85 VAL A N 1
ATOM 614 C CA . VAL A 1 85 ? 0.483 -5.608 -6.966 1.00 98.38 85 VAL A CA 1
ATOM 615 C C . VAL A 1 85 ? 0.330 -4.690 -5.755 1.00 98.38 85 VAL A C 1
ATOM 617 O O . VAL A 1 85 ? -0.538 -4.943 -4.923 1.00 98.38 85 VAL A O 1
ATOM 620 N N . CYS A 1 86 ? 1.090 -3.592 -5.708 1.00 98.44 86 CYS A N 1
ATOM 621 C CA . CYS A 1 86 ? 1.001 -2.562 -4.671 1.00 98.44 86 CYS A CA 1
ATOM 622 C C . CYS A 1 86 ? -0.403 -1.934 -4.593 1.00 98.44 86 CYS A C 1
ATOM 624 O O . CYS A 1 86 ? -0.946 -1.748 -3.503 1.00 98.44 86 CYS A O 1
ATOM 626 N N . PHE A 1 87 ? -1.021 -1.648 -5.741 1.00 98.62 87 PHE A N 1
ATOM 627 C CA . PHE A 1 87 ? -2.382 -1.121 -5.816 1.00 98.62 87 PHE A CA 1
ATOM 628 C C . PHE A 1 87 ? -3.395 -2.070 -5.173 1.00 98.62 87 PHE A C 1
ATOM 630 O O . PHE A 1 87 ? -4.175 -1.677 -4.301 1.00 98.62 87 PHE A O 1
ATOM 637 N N . VAL A 1 88 ? -3.363 -3.337 -5.582 1.00 98.44 88 VAL A N 1
ATOM 638 C CA . VAL A 1 88 ? -4.306 -4.349 -5.104 1.00 98.44 88 VAL A CA 1
ATOM 639 C C . VAL A 1 88 ? -4.070 -4.652 -3.623 1.00 98.44 88 VAL A C 1
ATOM 641 O O . VAL A 1 88 ? -5.027 -4.670 -2.843 1.00 98.44 88 VAL A O 1
ATOM 644 N N . SER A 1 89 ? -2.818 -4.852 -3.208 1.00 98.44 89 SER A N 1
ATOM 645 C CA . SER A 1 89 ? -2.484 -5.214 -1.829 1.00 98.44 89 SER A CA 1
ATOM 646 C C . SER A 1 89 ? -2.881 -4.123 -0.834 1.00 98.44 89 SER A C 1
ATOM 648 O O . SER A 1 89 ? -3.456 -4.452 0.202 1.00 98.44 89 SER A O 1
ATOM 650 N N . ALA A 1 90 ? -2.673 -2.842 -1.162 1.00 98.50 90 ALA A N 1
ATOM 651 C CA . ALA A 1 90 ? -3.050 -1.721 -0.298 1.00 98.50 90 ALA A CA 1
ATOM 652 C C . ALA A 1 90 ? -4.566 -1.664 -0.041 1.00 98.50 90 ALA A C 1
ATOM 654 O O . ALA A 1 90 ? -5.008 -1.448 1.091 1.00 98.50 90 ALA A O 1
ATOM 655 N N . ILE A 1 91 ? -5.386 -1.922 -1.069 1.00 98.56 91 ILE A N 1
ATOM 656 C CA . ILE A 1 91 ? -6.852 -1.956 -0.935 1.00 98.56 91 ILE A CA 1
ATOM 657 C C . ILE A 1 91 ? -7.279 -3.077 0.018 1.00 98.56 91 ILE A C 1
ATOM 659 O O . ILE A 1 91 ? -8.124 -2.865 0.894 1.00 98.56 91 ILE A O 1
ATOM 663 N N . TYR A 1 92 ? -6.711 -4.275 -0.133 1.00 98.38 92 TYR A N 1
ATOM 664 C CA . TYR A 1 92 ? -7.031 -5.396 0.752 1.00 98.38 92 TYR A CA 1
ATOM 665 C C . TYR A 1 92 ? -6.498 -5.185 2.170 1.00 98.38 92 TYR A C 1
ATOM 667 O O . TYR A 1 92 ? -7.206 -5.500 3.127 1.00 98.38 92 TYR A O 1
ATOM 675 N N . GLN A 1 93 ? -5.322 -4.579 2.324 1.00 98.62 93 GLN A N 1
ATOM 676 C CA . GLN A 1 93 ? -4.798 -4.195 3.631 1.00 98.62 93 GLN A CA 1
ATOM 677 C C . GLN A 1 93 ? -5.726 -3.206 4.336 1.00 98.62 93 GLN A C 1
ATOM 679 O O . GLN A 1 93 ? -6.072 -3.420 5.498 1.00 98.62 93 GLN A O 1
ATOM 684 N N . GLY A 1 94 ? -6.218 -2.188 3.623 1.00 98.38 94 GLY A N 1
ATOM 685 C CA . GLY A 1 94 ? -7.211 -1.250 4.147 1.00 98.38 94 GLY A CA 1
ATOM 686 C C . GLY A 1 94 ? -8.474 -1.960 4.647 1.00 98.38 94 GLY A C 1
ATOM 687 O O . GLY A 1 94 ? -8.936 -1.691 5.756 1.00 98.38 94 GLY A O 1
ATOM 688 N N . LYS A 1 95 ? -8.996 -2.938 3.894 1.00 98.50 95 LYS A N 1
ATOM 689 C CA . LYS A 1 95 ? -10.160 -3.749 4.312 1.00 98.50 95 LYS A CA 1
ATOM 690 C C . LYS A 1 95 ? -9.895 -4.562 5.585 1.00 98.50 95 LYS A C 1
ATOM 692 O O . LYS A 1 95 ? -10.771 -4.632 6.448 1.00 98.50 95 LYS A O 1
ATOM 697 N N . VAL A 1 96 ? -8.704 -5.147 5.728 1.00 98.00 96 VAL A N 1
ATOM 698 C CA . VAL A 1 96 ? -8.307 -5.860 6.957 1.00 98.00 96 VAL A CA 1
ATOM 699 C C . VAL A 1 96 ? -8.218 -4.891 8.140 1.00 98.00 96 VAL A C 1
ATOM 701 O O . VAL A 1 96 ? -8.735 -5.188 9.219 1.00 98.00 96 VAL A O 1
ATOM 704 N N . CYS A 1 97 ? -7.658 -3.697 7.926 1.00 98.06 97 CYS A N 1
ATOM 705 C CA . CYS A 1 97 ? -7.601 -2.652 8.948 1.00 98.06 97 CYS A CA 1
ATOM 706 C C . CYS A 1 97 ? -9.009 -2.257 9.418 1.00 98.06 97 CYS A C 1
ATOM 708 O O . CYS A 1 97 ? -9.254 -2.207 10.621 1.00 98.06 97 CYS A O 1
ATOM 710 N N . VAL A 1 98 ? -9.963 -2.070 8.496 1.00 98.19 98 VAL A N 1
ATOM 711 C CA . VAL A 1 98 ? -11.373 -1.780 8.830 1.00 98.19 98 VAL A CA 1
ATOM 712 C C . VAL A 1 98 ? -11.976 -2.853 9.738 1.00 98.19 98 VAL A C 1
ATOM 714 O O . VAL A 1 98 ? -12.651 -2.517 10.713 1.00 98.19 98 VAL A O 1
ATOM 717 N N . ALA A 1 99 ? -11.732 -4.136 9.456 1.00 97.25 99 ALA A N 1
ATOM 718 C CA . ALA A 1 99 ? -12.220 -5.225 10.301 1.00 97.25 99 ALA A CA 1
ATOM 719 C C . ALA A 1 99 ? -11.633 -5.153 11.723 1.00 97.25 99 ALA A C 1
ATOM 721 O O . ALA A 1 99 ? -12.364 -5.313 12.703 1.00 97.25 99 ALA A O 1
ATOM 722 N N . GLY A 1 100 ? -10.342 -4.830 11.843 1.00 96.69 100 GLY A N 1
ATOM 723 C CA . GLY A 1 100 ? -9.689 -4.612 13.133 1.00 96.69 100 GLY A CA 1
ATOM 724 C C . GLY A 1 100 ? -10.259 -3.421 13.908 1.00 96.69 100 GLY A C 1
ATOM 725 O O . GLY A 1 100 ? -10.536 -3.547 15.102 1.00 96.69 100 GLY A O 1
ATOM 726 N N . VAL A 1 101 ? -10.504 -2.289 13.237 1.00 97.12 101 VAL A N 1
ATOM 727 C CA . VAL A 1 101 ? -11.128 -1.108 13.861 1.00 97.12 101 VAL A CA 1
ATOM 728 C C . VAL A 1 101 ? -12.526 -1.429 14.382 1.00 97.12 101 VAL A C 1
ATOM 730 O O . VAL A 1 101 ? -12.844 -1.089 15.521 1.00 97.12 101 VAL A O 1
ATOM 733 N N . ARG A 1 102 ? -13.346 -2.139 13.601 1.00 95.88 102 ARG A N 1
ATOM 734 C CA . ARG A 1 102 ? -14.691 -2.557 14.031 1.00 95.88 102 ARG A CA 1
ATOM 735 C C . ARG A 1 102 ? -14.648 -3.439 15.280 1.00 95.88 102 ARG A C 1
ATOM 737 O O . ARG A 1 102 ? -15.363 -3.158 16.238 1.00 95.88 102 ARG A O 1
ATOM 744 N N . ALA A 1 103 ? -13.754 -4.428 15.316 1.00 94.62 103 ALA A N 1
ATOM 745 C CA . ALA A 1 103 ? -13.580 -5.296 16.483 1.00 94.62 103 ALA A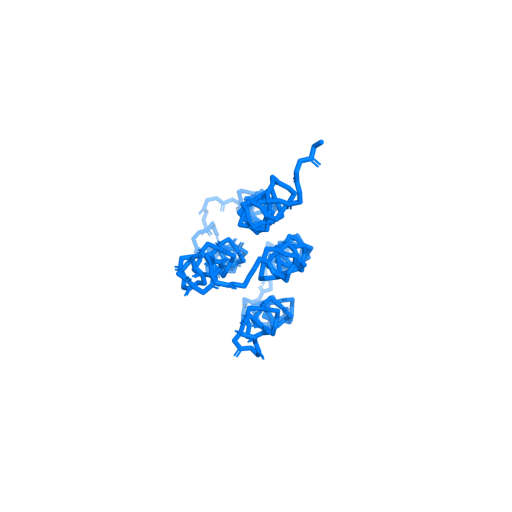 CA 1
ATOM 746 C C . ALA A 1 103 ? -13.198 -4.511 17.757 1.00 94.62 103 ALA A C 1
ATOM 748 O O . ALA A 1 103 ? -13.721 -4.785 18.839 1.00 94.62 103 ALA A O 1
ATOM 749 N N . MET A 1 104 ? -12.339 -3.493 17.635 1.00 93.50 104 MET A N 1
ATOM 750 C CA . MET A 1 104 ? -11.978 -2.605 18.753 1.00 93.50 104 MET A CA 1
ATOM 751 C C . MET A 1 104 ? -13.114 -1.648 19.153 1.00 93.50 104 MET A C 1
ATOM 753 O O . MET A 1 104 ? -13.256 -1.283 20.330 1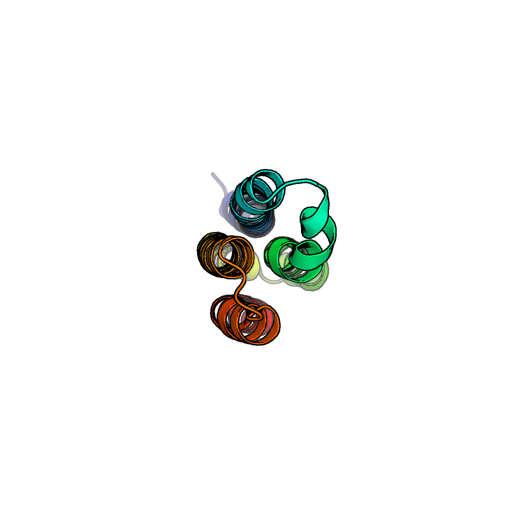.00 93.50 104 MET A O 1
ATOM 757 N N . GLY A 1 105 ? -13.955 -1.259 18.192 1.00 91.50 105 GLY A N 1
ATOM 758 C CA . GLY A 1 105 ? -15.187 -0.504 18.428 1.00 91.50 105 GLY A CA 1
ATOM 759 C C . GLY A 1 105 ? -16.129 -1.245 19.374 1.00 91.50 105 GLY A C 1
ATOM 760 O O . GLY A 1 105 ? -16.581 -0.661 20.357 1.00 91.50 105 GLY A O 1
ATOM 761 N N . GLU A 1 106 ? -16.287 -2.553 19.162 1.00 92.31 106 GLU A N 1
ATOM 762 C CA . GLU A 1 106 ? -17.076 -3.476 19.997 1.00 92.31 106 GLU A CA 1
ATOM 763 C C . GLU A 1 106 ? -16.445 -3.792 21.370 1.00 92.31 106 GLU A C 1
ATOM 765 O O . GLU A 1 106 ? -16.991 -4.578 22.139 1.00 92.31 106 GLU A O 1
ATOM 770 N N . GLY A 1 107 ? -15.294 -3.199 21.703 1.00 86.75 107 GLY A N 1
ATOM 771 C CA . GLY A 1 107 ? -14.638 -3.379 23.003 1.00 86.75 107 GLY A CA 1
ATOM 772 C C . GLY A 1 107 ? -13.671 -4.563 23.082 1.00 86.75 107 GLY A C 1
ATOM 773 O O . GLY A 1 107 ? -13.185 -4.868 24.170 1.00 86.75 107 GLY A O 1
ATOM 774 N N . ARG A 1 108 ? -13.338 -5.212 21.958 1.00 89.25 108 ARG A N 1
ATOM 775 C CA . ARG A 1 108 ? -12.328 -6.282 21.931 1.00 89.25 108 ARG A CA 1
ATOM 776 C C . ARG A 1 108 ? -10.918 -5.684 21.921 1.00 89.25 108 ARG A C 1
ATOM 778 O O . ARG A 1 108 ? -10.636 -4.760 21.162 1.00 89.25 108 ARG A O 1
ATOM 785 N N . ASN A 1 109 ? -10.000 -6.242 22.710 1.00 83.81 109 ASN A N 1
ATOM 786 C CA . ASN A 1 109 ? -8.587 -5.850 22.676 1.00 83.81 109 ASN A CA 1
ATOM 787 C C . ASN A 1 109 ? -7.828 -6.656 21.607 1.00 83.81 109 ASN A C 1
ATOM 789 O O . ASN A 1 109 ? -7.116 -7.608 21.914 1.00 83.81 109 ASN A O 1
ATOM 793 N N . THR A 1 110 ? -8.048 -6.321 20.333 1.00 89.31 110 THR A N 1
ATOM 794 C CA . THR A 1 110 ? -7.554 -7.104 19.182 1.00 89.31 110 THR A CA 1
ATOM 795 C C . THR A 1 110 ? -6.576 -6.344 18.291 1.00 89.31 110 THR A C 1
ATOM 797 O O . THR A 1 110 ? -6.356 -6.764 17.157 1.00 89.31 110 THR A O 1
ATOM 800 N N . LEU A 1 111 ? -5.978 -5.246 18.769 1.00 93.00 111 LEU A N 1
ATOM 801 C CA . LEU A 1 111 ? -5.059 -4.434 17.959 1.00 93.00 111 LEU A CA 1
ATOM 802 C C . LEU A 1 111 ? -3.889 -5.269 17.414 1.00 93.00 111 LEU A C 1
ATOM 804 O O . LEU A 1 111 ? -3.634 -5.244 16.216 1.00 93.00 111 LEU A O 1
ATOM 808 N N . GLY A 1 112 ? -3.230 -6.060 18.269 1.00 94.44 112 GLY A N 1
ATOM 809 C CA . GLY A 1 112 ? -2.115 -6.922 17.856 1.00 94.44 112 GLY A CA 1
ATOM 810 C C . GLY A 1 112 ? -2.522 -7.933 16.781 1.00 94.44 112 GLY A C 1
ATOM 811 O O . GLY A 1 112 ? -1.882 -8.017 15.737 1.00 94.44 112 GLY A O 1
ATOM 812 N N . ASN A 1 113 ? -3.644 -8.631 16.980 1.00 94.94 113 ASN A N 1
ATOM 813 C CA . ASN A 1 113 ? -4.169 -9.590 16.002 1.00 94.94 113 ASN A CA 1
ATOM 814 C C . ASN A 1 113 ? -4.531 -8.910 14.673 1.00 94.94 113 ASN A C 1
ATOM 816 O O . ASN A 1 113 ? -4.287 -9.468 13.606 1.00 94.94 113 ASN A O 1
ATOM 820 N N . ALA A 1 114 ? -5.090 -7.698 14.732 1.00 96.31 114 ALA A N 1
ATOM 821 C CA . ALA A 1 114 ? -5.427 -6.920 13.547 1.00 96.31 114 ALA A CA 1
ATOM 822 C C . ALA A 1 114 ? -4.178 -6.475 12.774 1.00 96.31 114 ALA A C 1
ATOM 824 O O . ALA A 1 114 ? -4.176 -6.555 11.548 1.00 96.31 114 ALA A O 1
ATOM 825 N N . ILE A 1 115 ? -3.113 -6.064 13.470 1.00 97.06 115 ILE A N 1
ATOM 826 C CA . ILE A 1 115 ? -1.828 -5.721 12.844 1.00 97.06 115 ILE A CA 1
ATOM 827 C C . ILE A 1 115 ? -1.234 -6.954 12.161 1.00 97.06 115 ILE A C 1
ATOM 829 O O . ILE A 1 115 ? -0.882 -6.884 10.987 1.00 97.06 115 ILE A O 1
ATOM 833 N N . VAL A 1 116 ? -1.184 -8.100 12.848 1.00 96.94 116 VAL A N 1
ATOM 834 C CA . VAL A 1 116 ? -0.672 -9.354 12.265 1.00 96.94 116 VAL A CA 1
ATOM 835 C C . VAL A 1 116 ? -1.453 -9.734 11.006 1.00 96.94 116 VAL A C 1
ATOM 837 O O . VAL A 1 116 ? -0.855 -10.064 9.984 1.00 96.94 116 VAL A O 1
ATOM 840 N N . ALA A 1 117 ? -2.783 -9.625 11.040 1.00 96.88 117 ALA A N 1
ATOM 841 C CA . ALA A 1 117 ? -3.610 -9.869 9.863 1.00 96.88 117 ALA A CA 1
ATOM 842 C C . ALA A 1 117 ? -3.329 -8.858 8.733 1.00 96.88 117 ALA A C 1
ATOM 844 O O . ALA A 1 117 ? -3.257 -9.246 7.567 1.00 96.88 117 ALA A O 1
ATOM 845 N N . ALA A 1 118 ? -3.141 -7.574 9.058 1.00 97.12 118 ALA A N 1
ATOM 846 C CA . ALA A 1 118 ? -2.852 -6.519 8.085 1.00 97.12 118 ALA A CA 1
ATOM 847 C C . ALA A 1 118 ? -1.452 -6.642 7.450 1.00 97.12 118 ALA A C 1
ATOM 849 O O . ALA A 1 118 ? -1.238 -6.148 6.344 1.00 97.12 118 ALA A O 1
ATOM 850 N N . VAL A 1 119 ? -0.511 -7.340 8.090 1.00 96.56 119 VAL A N 1
ATOM 851 C CA . VAL A 1 119 ? 0.809 -7.653 7.512 1.00 96.56 119 VAL A CA 1
ATOM 852 C C . VAL A 1 119 ? 0.727 -8.746 6.431 1.00 96.56 119 VAL A C 1
ATOM 854 O O . VAL A 1 119 ? 1.616 -8.862 5.587 1.00 96.56 119 VAL A O 1
ATOM 857 N N . MET A 1 120 ? -0.349 -9.538 6.373 1.00 96.69 120 MET A N 1
ATOM 858 C CA . MET A 1 120 ? -0.454 -10.580 5.342 1.00 96.69 120 MET A CA 1
ATOM 859 C C . MET A 1 120 ? -0.540 -9.978 3.923 1.00 96.69 120 MET A C 1
ATOM 861 O O . MET A 1 120 ? 0.290 -10.347 3.092 1.00 96.69 120 MET A O 1
ATOM 86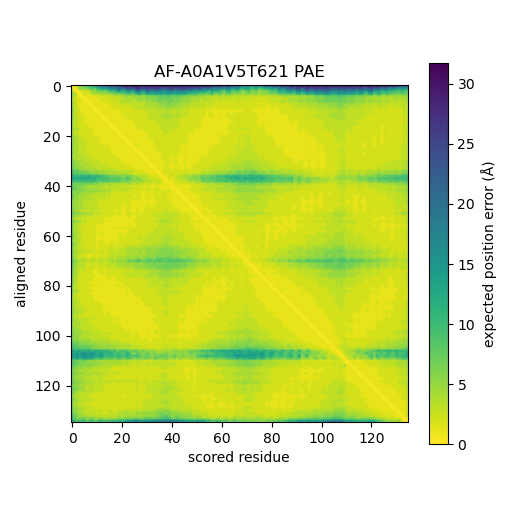5 N N . PRO A 1 121 ? -1.429 -9.003 3.620 1.00 96.44 121 PRO A N 1
ATOM 866 C CA . PRO A 1 121 ? -1.379 -8.281 2.344 1.00 96.44 121 PRO A CA 1
ATOM 867 C C . PRO A 1 121 ? -0.066 -7.516 2.108 1.00 96.44 121 PRO A C 1
ATOM 869 O O . PRO A 1 121 ? 0.393 -7.454 0.969 1.00 96.44 121 PRO A O 1
ATOM 872 N N . GLU A 1 122 ? 0.552 -6.976 3.166 1.00 97.19 122 GLU A N 1
ATOM 873 C CA . GLU A 1 122 ? 1.837 -6.253 3.100 1.00 97.19 122 GLU A CA 1
ATOM 874 C C . GLU A 1 122 ? 2.938 -7.095 2.452 1.00 97.19 122 GLU A C 1
ATOM 876 O O . GLU A 1 122 ? 3.680 -6.629 1.589 1.00 97.19 122 GLU A O 1
ATOM 881 N N . THR A 1 123 ? 3.003 -8.367 2.842 1.00 96.94 123 THR A N 1
ATOM 882 C CA . THR A 1 123 ? 4.056 -9.299 2.430 1.00 96.94 123 THR A CA 1
ATOM 883 C C . THR A 1 123 ? 4.133 -9.432 0.904 1.00 96.94 123 THR A C 1
ATOM 885 O O . THR A 1 123 ? 5.222 -9.466 0.334 1.00 96.94 123 THR A O 1
ATOM 888 N N . TYR A 1 124 ? 2.989 -9.414 0.213 1.00 97.12 124 TYR A N 1
ATOM 889 C CA . TYR A 1 124 ? 2.944 -9.494 -1.250 1.00 97.12 124 TYR A CA 1
ATOM 890 C C . TYR A 1 124 ? 3.454 -8.218 -1.932 1.00 97.12 124 TYR A C 1
ATOM 892 O O . TYR A 1 124 ? 4.082 -8.306 -2.988 1.00 97.12 124 TYR A O 1
ATOM 900 N N . ALA A 1 125 ? 3.239 -7.045 -1.327 1.00 97.75 125 ALA A N 1
ATOM 901 C CA . ALA A 1 125 ? 3.802 -5.791 -1.826 1.00 97.75 125 ALA A CA 1
ATOM 902 C C . ALA A 1 125 ? 5.331 -5.785 -1.705 1.00 97.75 125 ALA A C 1
ATOM 904 O O . ALA A 1 125 ? 6.026 -5.416 -2.651 1.00 97.75 125 ALA A O 1
ATOM 905 N N . VAL A 1 126 ? 5.853 -6.269 -0.572 1.00 97.44 126 VAL A N 1
ATOM 906 C CA . VAL A 1 126 ? 7.298 -6.418 -0.351 1.00 97.44 126 VAL A CA 1
ATOM 907 C C . VAL A 1 126 ? 7.905 -7.396 -1.355 1.00 97.44 126 VAL A C 1
ATOM 909 O O . VAL A 1 126 ? 8.929 -7.089 -1.959 1.00 97.44 126 VAL A O 1
ATOM 912 N N . PHE A 1 127 ? 7.274 -8.548 -1.591 1.00 96.88 127 PHE A N 1
ATOM 913 C CA . PHE A 1 127 ? 7.763 -9.508 -2.584 1.00 96.88 127 PHE A CA 1
ATOM 914 C C . PHE A 1 127 ? 7.796 -8.914 -3.994 1.00 96.88 127 PHE A C 1
ATOM 916 O O . PHE A 1 127 ? 8.805 -9.057 -4.683 1.00 96.88 127 PHE A O 1
ATOM 923 N N . ALA A 1 128 ? 6.754 -8.180 -4.398 1.00 96.69 128 ALA A N 1
ATOM 924 C CA . ALA A 1 128 ? 6.748 -7.483 -5.682 1.00 96.69 128 ALA A CA 1
ATOM 925 C C . ALA A 1 128 ? 7.859 -6.425 -5.772 1.00 96.69 128 ALA A C 1
ATOM 927 O O . ALA A 1 128 ? 8.555 -6.348 -6.782 1.00 96.69 128 ALA A O 1
ATOM 928 N N . PHE A 1 129 ? 8.084 -5.651 -4.708 1.00 97.06 129 PHE A N 1
ATOM 929 C CA . PHE A 1 129 ? 9.196 -4.703 -4.647 1.00 97.06 129 PHE A CA 1
ATOM 930 C C . PHE A 1 129 ? 10.557 -5.396 -4.803 1.00 97.06 129 PHE A C 1
ATOM 932 O O . PHE A 1 129 ? 11.388 -4.943 -5.588 1.00 97.06 129 PHE A O 1
ATOM 939 N N . VAL A 1 130 ? 10.775 -6.525 -4.121 1.00 96.56 130 VAL A N 1
ATOM 940 C CA . VAL A 1 130 ? 12.019 -7.304 -4.230 1.00 96.56 130 VAL A CA 1
ATOM 941 C C . VAL A 1 130 ? 12.236 -7.828 -5.655 1.00 96.56 130 VAL A C 1
ATOM 943 O O . VAL A 1 130 ? 13.375 -7.845 -6.124 1.00 96.56 130 VAL A O 1
ATOM 946 N N . CYS A 1 131 ? 11.172 -8.173 -6.391 1.00 93.12 131 CYS A N 1
ATOM 947 C CA . CYS A 1 131 ? 11.291 -8.586 -7.793 1.00 93.12 131 CYS A CA 1
ATOM 948 C C . CYS A 1 131 ? 11.948 -7.524 -8.690 1.00 93.12 131 CYS A C 1
ATOM 950 O O . CYS A 1 131 ? 12.565 -7.899 -9.685 1.00 93.12 131 CYS A O 1
ATOM 952 N N . LEU A 1 132 ? 11.899 -6.229 -8.336 1.00 92.50 132 LEU A N 1
ATOM 953 C CA . LEU A 1 132 ? 12.604 -5.176 -9.082 1.00 92.50 132 LEU A CA 1
ATOM 954 C C . LEU A 1 132 ? 14.111 -5.412 -9.158 1.00 92.50 132 LEU A C 1
ATOM 956 O O . LEU A 1 132 ? 14.741 -4.977 -10.115 1.00 92.50 132 LEU A O 1
ATOM 960 N N . PHE A 1 133 ? 14.698 -6.078 -8.165 1.00 90.62 133 PHE A N 1
ATOM 961 C CA . PHE A 1 133 ? 16.143 -6.282 -8.064 1.00 90.62 133 PHE A CA 1
ATOM 962 C C . PHE A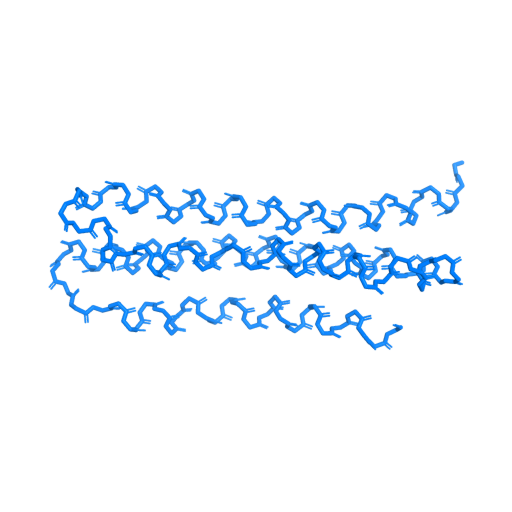 1 133 ? 16.642 -7.539 -8.775 1.00 90.62 133 PHE A C 1
ATOM 964 O O . PHE A 1 133 ? 17.845 -7.778 -8.795 1.00 90.62 133 PHE A O 1
ATOM 971 N N . LEU A 1 134 ? 15.742 -8.323 -9.370 1.00 86.50 134 LEU A N 1
ATOM 972 C CA . LEU A 1 134 ? 16.105 -9.506 -10.149 1.00 86.50 134 LEU A CA 1
ATOM 973 C C . LEU A 1 134 ? 16.535 -9.165 -11.589 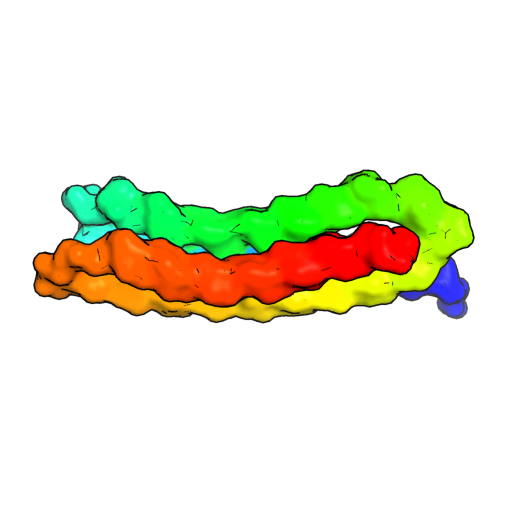1.00 86.50 134 LEU A C 1
ATOM 975 O O . LEU A 1 134 ? 17.066 -10.038 -12.271 1.00 86.50 134 LEU A O 1
ATOM 979 N N . LEU A 1 135 ? 16.308 -7.919 -12.032 1.00 73.06 135 LEU A N 1
ATOM 980 C CA . LEU A 1 135 ? 16.719 -7.363 -13.329 1.00 73.06 135 LEU A CA 1
ATOM 981 C C . LEU A 1 135 ? 17.606 -6.126 -13.168 1.00 73.06 135 LEU A C 1
ATOM 983 O O . LEU A 1 135 ? 17.400 -5.360 -12.193 1.00 73.06 135 LEU A O 1
#

Radius of gyration: 16.97 Å; Cα contacts (8 Å, |Δi|>4): 231; chains: 1; bounding box: 37×21×55 Å

Foldseek 3Di:
DDPLVVLVCLLVLLLVLLQLLLVQLLVLLVVLLVVLDDVCNVVLVVQSNLLNCSNVLLNVLSVVCVVVCVVPSVLSNLSNVLSNLSNVLSNVLSVLSSVQSVCVSVVDPCNVVSNVVSCVSVVSSVVSSVVSVVD

Solvent-accessible surface area (backbone atoms only — not comparable to full-atom values): 6365 Å² total; per-residue (Å²): 134,60,73,67,58,56,26,50,50,26,30,56,46,3,26,50,34,0,40,51,10,10,55,50,3,28,51,50,8,44,56,39,37,63,72,57,35,79,93,47,29,74,81,42,44,81,47,28,56,58,18,51,50,27,21,48,44,23,43,51,50,47,65,73,40,50,71,57,31,77,81,37,54,66,48,12,54,52,36,27,52,31,2,52,47,8,22,55,26,12,43,55,21,8,53,40,23,29,53,34,44,52,45,43,59,76,68,44,95,42,67,69,62,26,42,60,56,29,45,56,39,47,51,55,31,52,52,40,49,55,56,61,73,80,106

Mean predicted aligned error: 3.23 Å